Protein AF-A0A9X1MMT8-F1 (afdb_monomer)

Organism: NCBI:txid2894196

Foldseek 3Di:
DDPVVLLVVLVCCCPVVVDDDDDLSNLLNLLVVCLVQCVPPNLLSCLQPPVVCLVVSLVVCVVVVVVVLSVLNVVLCCLQQNPHRRDNVSSVVSVVVVVVCVVPPDPDPSVVSSVVSSVVCNVVSVVVSVVSVVVVVVVVVPPDDDDPDDDDDDDDDD

Structure (mmCIF, N/CA/C/O backbone):
data_AF-A0A9X1MMT8-F1
#
_entry.id   AF-A0A9X1MMT8-F1
#
loop_
_atom_site.group_PDB
_atom_site.id
_atom_site.type_symbol
_atom_site.label_atom_id
_atom_site.label_alt_id
_atom_site.label_comp_id
_atom_site.label_asym_id
_atom_site.label_entity_id
_atom_site.label_seq_id
_atom_site.pdbx_PDB_ins_code
_atom_site.Cartn_x
_atom_site.Cartn_y
_atom_site.Cartn_z
_atom_site.occupancy
_atom_site.B_iso_or_equiv
_atom_site.auth_seq_id
_atom_site.auth_comp_id
_atom_site.auth_asym_id
_atom_site.auth_atom_id
_atom_site.pdbx_PDB_model_num
ATOM 1 N N . MET A 1 1 ? -23.577 1.954 11.950 1.00 67.44 1 MET A N 1
ATOM 2 C CA . MET A 1 1 ? -22.660 2.946 11.369 1.00 67.44 1 MET A CA 1
ATOM 3 C C . MET A 1 1 ? -22.262 2.398 10.015 1.00 67.44 1 MET A C 1
ATOM 5 O O . MET A 1 1 ? -21.881 1.234 9.958 1.00 67.44 1 MET A O 1
ATOM 9 N N . ASP A 1 2 ? -22.502 3.151 8.949 1.00 84.25 2 ASP A N 1
ATOM 10 C CA . ASP A 1 2 ? -22.018 2.840 7.600 1.00 84.25 2 ASP A CA 1
ATOM 11 C C . ASP A 1 2 ? -20.496 3.042 7.505 1.00 84.25 2 ASP A C 1
ATOM 13 O O . ASP A 1 2 ? -19.876 3.629 8.395 1.00 84.25 2 ASP A O 1
ATOM 17 N N . PHE A 1 3 ? -19.891 2.496 6.449 1.00 81.88 3 PHE A N 1
ATOM 18 C CA . PHE A 1 3 ? -18.440 2.534 6.279 1.00 81.88 3 PHE A CA 1
ATOM 19 C C . PHE A 1 3 ? -17.911 3.950 6.053 1.00 81.88 3 PHE A C 1
ATOM 21 O O . PHE A 1 3 ? -16.855 4.265 6.582 1.00 81.88 3 PHE A O 1
ATOM 28 N N . GLU A 1 4 ? -18.636 4.798 5.323 1.00 86.31 4 GLU A N 1
ATOM 29 C CA . GLU A 1 4 ? -18.210 6.171 5.036 1.00 86.31 4 GLU A CA 1
ATOM 30 C C . GLU A 1 4 ? -18.038 6.958 6.337 1.00 86.31 4 GLU A C 1
ATOM 32 O O . GLU A 1 4 ? -16.959 7.473 6.610 1.00 86.31 4 GLU A O 1
ATOM 37 N N . THR A 1 5 ? -19.037 6.909 7.220 1.00 86.94 5 THR A N 1
ATOM 38 C CA . THR A 1 5 ? -18.956 7.522 8.551 1.00 86.94 5 THR A CA 1
ATOM 39 C C . THR A 1 5 ? -17.818 6.936 9.394 1.00 86.94 5 THR A C 1
ATOM 41 O O . THR A 1 5 ? -17.111 7.666 10.089 1.00 86.94 5 THR A O 1
ATOM 44 N N . TYR A 1 6 ? -17.630 5.612 9.368 1.00 87.56 6 TYR A N 1
ATOM 45 C CA . TYR A 1 6 ? -16.550 4.960 10.114 1.00 87.56 6 TYR A CA 1
ATOM 46 C C . TYR A 1 6 ? -15.164 5.377 9.599 1.00 87.56 6 TYR A C 1
ATOM 48 O O . TYR A 1 6 ? -14.288 5.702 10.398 1.00 87.56 6 TYR A O 1
ATOM 56 N N . TRP A 1 7 ? -14.986 5.423 8.279 1.00 89.88 7 TRP A N 1
ATOM 57 C CA . TRP A 1 7 ? -13.762 5.866 7.623 1.00 89.88 7 TRP A CA 1
ATOM 58 C C . TRP A 1 7 ? -13.461 7.333 7.927 1.00 89.88 7 TRP A C 1
ATOM 60 O O . TRP A 1 7 ? -12.357 7.637 8.367 1.00 89.88 7 TRP A O 1
ATOM 70 N N . THR A 1 8 ? -14.443 8.229 7.793 1.00 91.12 8 THR A N 1
ATOM 71 C CA . THR A 1 8 ? -14.284 9.647 8.148 1.00 91.12 8 THR A CA 1
ATOM 72 C C . THR A 1 8 ? -13.815 9.816 9.592 1.00 91.12 8 THR A C 1
ATOM 74 O O . THR A 1 8 ? -12.903 10.597 9.851 1.00 91.12 8 THR A O 1
ATOM 77 N N . ASN A 1 9 ? -14.372 9.041 10.528 1.00 90.19 9 ASN A N 1
ATOM 78 C CA . ASN A 1 9 ? -13.938 9.077 11.924 1.00 90.19 9 ASN A CA 1
ATOM 79 C C . ASN A 1 9 ? -12.503 8.559 12.112 1.00 90.19 9 ASN A C 1
ATOM 81 O O . ASN A 1 9 ? -11.760 9.126 12.908 1.00 90.19 9 ASN A O 1
ATOM 85 N N . LEU A 1 10 ? -12.099 7.497 11.404 1.00 91.06 10 LEU A N 1
ATOM 86 C CA . LEU A 1 10 ? -10.716 7.007 11.451 1.00 91.06 10 LEU A CA 1
ATOM 87 C C . LEU A 1 10 ? -9.728 8.050 10.923 1.00 91.06 10 LEU A C 1
ATOM 89 O O . LEU A 1 10 ? -8.701 8.283 11.552 1.00 91.06 10 LEU A O 1
ATOM 93 N N . VAL A 1 11 ? -10.052 8.694 9.802 1.00 92.75 11 VAL A N 1
ATOM 94 C CA . VAL A 1 11 ? -9.225 9.751 9.207 1.00 92.75 11 VAL A CA 1
ATOM 95 C C . VAL A 1 11 ? -9.095 10.933 10.169 1.00 92.75 11 VAL A C 1
ATOM 97 O O . VAL A 1 11 ? -7.977 11.354 10.445 1.00 92.75 11 VAL A O 1
ATOM 100 N N . HIS A 1 12 ? -10.198 11.417 10.749 1.00 92.88 12 HIS A N 1
ATOM 101 C CA . HIS A 1 12 ? -10.170 12.507 11.735 1.00 92.88 12 HIS A CA 1
ATOM 102 C C . HIS A 1 12 ? -9.261 12.179 12.928 1.00 92.88 12 HIS A C 1
ATOM 104 O O . HIS A 1 12 ? -8.401 12.972 13.301 1.00 92.88 12 HIS A O 1
ATOM 110 N N . ARG A 1 13 ? -9.387 10.972 13.492 1.00 93.62 13 ARG A N 1
ATOM 111 C CA . ARG A 1 13 ? -8.538 10.519 14.605 1.00 93.62 13 ARG A CA 1
ATOM 112 C C . ARG A 1 13 ? -7.051 10.547 14.248 1.00 93.62 13 ARG A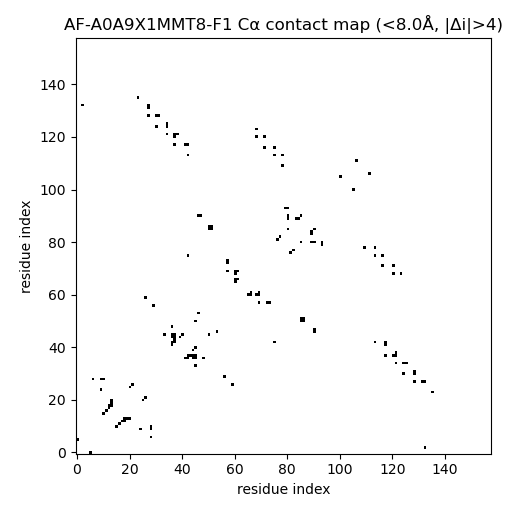 C 1
ATOM 114 O O . ARG A 1 13 ? -6.238 11.006 15.042 1.00 93.62 13 ARG A O 1
ATOM 121 N N . VAL A 1 14 ? -6.686 10.103 13.047 1.00 92.31 14 VAL A N 1
ATOM 122 C CA . VAL A 1 14 ? -5.281 10.094 12.612 1.00 92.31 14 VAL A CA 1
ATOM 123 C C . VAL A 1 14 ? -4.761 11.505 12.330 1.00 92.31 14 VAL A C 1
ATOM 125 O O . VAL A 1 14 ? -3.692 11.860 12.813 1.00 92.31 14 VAL A O 1
ATOM 128 N N . PHE A 1 15 ? -5.488 12.317 11.561 1.00 90.12 15 PHE A N 1
ATOM 129 C CA . PHE A 1 15 ? -4.972 13.600 11.069 1.00 90.12 15 PHE A CA 1
ATOM 130 C C . PHE A 1 15 ? -5.201 14.764 12.036 1.00 90.12 15 PHE A C 1
ATOM 132 O O . PHE A 1 15 ? -4.276 15.539 12.295 1.00 90.12 15 PHE A O 1
ATOM 139 N N . ASP A 1 16 ? -6.407 14.872 12.587 1.00 93.19 16 ASP A N 1
ATOM 140 C CA . ASP A 1 16 ? -6.800 16.007 13.424 1.00 93.19 16 ASP A CA 1
ATOM 141 C C . ASP A 1 16 ? -6.408 15.773 14.887 1.00 93.19 16 ASP A C 1
ATOM 143 O O . ASP A 1 16 ? -5.933 16.687 15.563 1.00 93.19 16 ASP A O 1
ATOM 147 N N . GLU A 1 17 ? -6.551 14.536 15.372 1.00 92.94 17 GLU A N 1
ATOM 148 C CA . GLU A 1 17 ? -6.233 14.173 16.761 1.00 92.94 17 GLU A CA 1
ATOM 149 C C . GLU A 1 17 ? -4.819 13.596 16.934 1.00 92.94 17 GLU A C 1
ATOM 151 O O . GLU A 1 17 ? -4.371 13.424 18.070 1.00 92.94 17 GLU A O 1
ATOM 156 N N . GLN A 1 18 ? -4.095 13.339 15.834 1.00 92.38 18 GLN A N 1
ATOM 157 C CA . GLN A 1 18 ? -2.752 12.734 15.840 1.00 92.38 18 GLN A CA 1
ATOM 158 C C . GLN A 1 18 ? -2.719 11.387 16.588 1.00 92.38 18 GLN A C 1
ATOM 160 O O . GLN A 1 18 ? -1.727 11.018 17.225 1.00 92.38 18 GLN A O 1
ATOM 165 N N . GLU A 1 19 ? -3.829 10.645 16.549 1.00 93.12 19 GLU A N 1
ATOM 166 C CA . GLU A 1 19 ? -3.967 9.370 17.235 1.00 93.12 19 GLU A CA 1
ATOM 167 C C . GLU A 1 19 ? -3.188 8.267 16.510 1.00 93.12 19 GLU A C 1
ATOM 169 O O . GLU A 1 19 ? -3.331 8.042 15.307 1.00 93.12 19 GLU A O 1
ATOM 174 N N . THR A 1 20 ? -2.412 7.498 17.275 1.00 91.12 20 THR A N 1
ATOM 175 C CA . THR A 1 20 ? -1.838 6.238 16.794 1.00 91.12 20 THR A CA 1
ATOM 176 C C . THR A 1 20 ? -2.867 5.121 16.943 1.00 91.12 20 THR A C 1
ATOM 178 O O . THR A 1 20 ? -3.090 4.599 18.039 1.00 91.12 20 THR A O 1
ATOM 181 N N . LEU A 1 21 ? -3.499 4.751 15.830 1.00 91.31 21 LEU A N 1
ATOM 182 C CA . LEU A 1 21 ? -4.433 3.630 15.787 1.00 91.31 21 LEU A CA 1
ATOM 183 C C . LEU A 1 21 ? -3.724 2.317 16.140 1.00 91.31 21 LEU A C 1
ATOM 185 O O . LEU A 1 21 ? -2.566 2.113 15.789 1.00 91.31 21 LEU A O 1
ATOM 189 N N . CYS A 1 22 ? -4.447 1.407 16.794 1.00 88.81 22 CYS A N 1
ATOM 190 C CA . CYS A 1 22 ? -3.956 0.068 17.119 1.00 88.81 22 CYS A CA 1
ATOM 191 C C . CYS A 1 22 ? -4.975 -1.005 16.710 1.00 88.81 22 CYS A C 1
ATOM 193 O O . CYS A 1 22 ? -6.190 -0.816 16.829 1.00 88.81 22 CYS A O 1
ATOM 195 N N . GLY A 1 23 ? -4.489 -2.182 16.315 1.00 87.94 23 GLY A N 1
ATOM 196 C CA . GLY A 1 23 ? -5.326 -3.375 16.170 1.00 87.94 23 GLY A CA 1
ATOM 197 C C . GLY A 1 23 ? -6.271 -3.311 14.956 1.00 87.94 23 GLY A C 1
ATOM 198 O O . GLY A 1 23 ? -5.814 -3.025 13.852 1.00 87.94 23 GLY A O 1
ATOM 199 N N . PRO A 1 24 ? -7.578 -3.622 15.093 1.00 87.06 24 PRO A N 1
ATOM 200 C CA . PRO A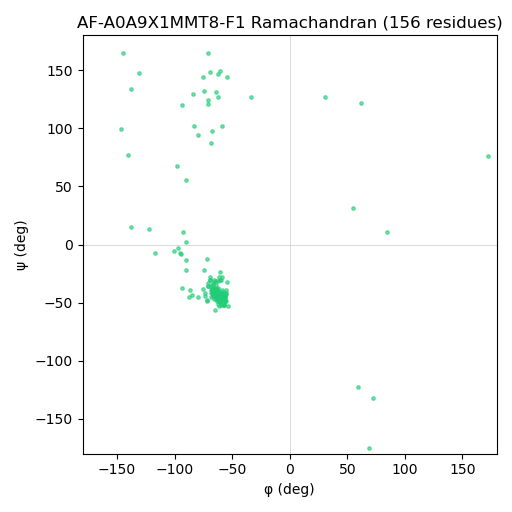 1 24 ? -8.488 -3.670 13.944 1.00 87.06 24 PRO A CA 1
ATOM 201 C C . PRO A 1 24 ? -8.654 -2.334 13.208 1.00 87.06 24 PRO A C 1
ATOM 203 O O . PRO A 1 24 ? -8.744 -2.337 11.982 1.00 87.06 24 PRO A O 1
ATOM 206 N N . ASP A 1 25 ? -8.684 -1.220 13.943 1.00 90.19 25 ASP A N 1
ATOM 207 C CA . ASP A 1 25 ? -8.834 0.125 13.373 1.00 90.19 25 ASP A CA 1
ATOM 208 C C . ASP A 1 25 ? -7.610 0.501 12.535 1.00 90.19 25 ASP A C 1
ATOM 210 O O . ASP A 1 25 ? -7.747 0.984 11.414 1.00 90.19 25 ASP A O 1
ATOM 214 N N . GLU A 1 26 ? -6.417 0.207 13.056 1.00 92.50 26 GLU A N 1
ATOM 215 C CA . GLU A 1 26 ? -5.154 0.376 12.340 1.00 92.50 26 GLU A CA 1
ATOM 216 C C . GLU A 1 26 ? -5.165 -0.429 11.042 1.00 92.50 26 GLU A C 1
ATOM 218 O O . GLU A 1 26 ? -4.969 0.131 9.970 1.00 92.50 26 GLU A O 1
ATOM 223 N N . LEU A 1 27 ? -5.485 -1.724 11.105 1.00 89.75 27 LEU A N 1
ATOM 224 C CA . LEU A 1 27 ? -5.523 -2.575 9.918 1.00 89.75 27 LEU A CA 1
ATOM 225 C C . LEU A 1 27 ? -6.501 -2.062 8.856 1.00 89.75 27 LEU A C 1
ATOM 227 O O . LEU A 1 27 ? -6.161 -2.055 7.674 1.00 89.75 27 LEU A O 1
ATOM 231 N N . ILE A 1 28 ? -7.707 -1.642 9.249 1.00 91.12 28 ILE A N 1
ATOM 232 C CA . ILE A 1 28 ? -8.678 -1.093 8.292 1.00 91.12 28 ILE A CA 1
ATOM 233 C C . ILE A 1 28 ? -8.152 0.213 7.698 1.00 91.12 28 ILE A C 1
ATOM 235 O O . ILE A 1 28 ? -8.255 0.406 6.485 1.00 91.12 28 ILE A O 1
ATOM 239 N N . TYR A 1 29 ? -7.551 1.076 8.516 1.00 92.44 29 TYR A N 1
ATOM 240 C CA . TYR A 1 29 ? -6.967 2.325 8.048 1.00 92.44 29 TYR A CA 1
ATOM 241 C C . TYR A 1 29 ? -5.842 2.095 7.031 1.00 92.44 29 TYR A C 1
ATOM 243 O O . TYR A 1 29 ? -5.865 2.673 5.939 1.00 92.44 29 TYR A O 1
ATOM 251 N N . ARG A 1 30 ? -4.901 1.196 7.348 1.00 92.12 30 ARG A N 1
ATOM 252 C CA . ARG A 1 30 ? -3.774 0.841 6.475 1.00 92.12 30 ARG A CA 1
ATOM 253 C C . ARG A 1 30 ? -4.248 0.175 5.183 1.00 92.12 30 ARG A C 1
ATOM 255 O O . ARG A 1 30 ? -3.857 0.607 4.108 1.00 92.12 30 ARG A O 1
ATOM 262 N N . LEU A 1 31 ? -5.154 -0.805 5.249 1.00 91.31 31 LEU A N 1
ATOM 263 C CA . LEU A 1 31 ? -5.690 -1.458 4.044 1.00 91.31 31 LEU A CA 1
ATOM 264 C C . LEU A 1 31 ? -6.448 -0.483 3.138 1.00 91.31 31 LEU A C 1
ATOM 266 O O . LEU A 1 31 ? -6.328 -0.572 1.920 1.00 91.31 31 LEU A O 1
ATOM 270 N N . THR A 1 32 ? -7.220 0.443 3.716 1.00 91.19 32 THR A N 1
ATOM 271 C CA . THR A 1 32 ? -7.982 1.435 2.936 1.00 91.19 32 THR A CA 1
ATOM 272 C C . THR A 1 32 ? -7.036 2.419 2.257 1.00 91.19 32 THR A C 1
ATOM 274 O O . THR A 1 32 ? -7.229 2.756 1.094 1.00 91.19 32 THR A O 1
ATOM 277 N N . SER A 1 33 ? -5.978 2.814 2.964 1.00 91.00 33 SER A N 1
ATOM 278 C CA . SER A 1 33 ? -4.892 3.644 2.447 1.00 91.00 33 SER A CA 1
ATOM 279 C C . SER A 1 33 ? -4.143 2.977 1.291 1.00 91.00 33 SER A C 1
ATOM 281 O O . SER A 1 33 ? -4.054 3.551 0.211 1.00 91.00 33 SER A O 1
ATOM 283 N N . ILE A 1 34 ? -3.674 1.739 1.489 1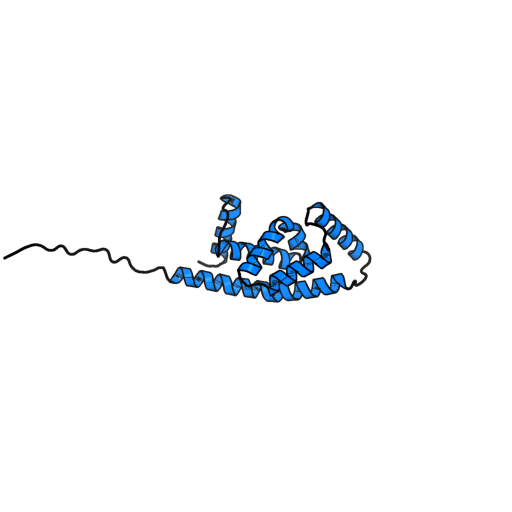.00 90.69 34 ILE A N 1
ATOM 284 C CA . ILE A 1 34 ? -2.997 0.937 0.458 1.00 90.69 34 ILE A CA 1
ATOM 285 C C . ILE A 1 34 ? -3.887 0.810 -0.779 1.00 90.69 34 ILE A C 1
ATOM 287 O O . ILE A 1 34 ? -3.437 1.055 -1.896 1.00 90.69 34 ILE A O 1
ATOM 291 N N . TYR A 1 35 ? -5.156 0.452 -0.578 1.00 89.50 35 TYR A N 1
ATOM 292 C CA . TYR A 1 35 ? -6.132 0.333 -1.655 1.00 89.50 35 TYR A CA 1
ATOM 293 C C . TYR A 1 35 ? -6.329 1.654 -2.405 1.00 89.50 35 TYR A C 1
ATOM 295 O O . TYR A 1 35 ? -6.328 1.649 -3.631 1.00 89.50 35 TYR A O 1
ATOM 303 N N . GLY A 1 36 ? -6.464 2.772 -1.686 1.00 88.06 36 GLY A N 1
ATOM 304 C CA . GLY A 1 36 ? -6.638 4.097 -2.277 1.00 88.06 36 GLY A CA 1
ATOM 305 C C . GLY A 1 36 ? -5.499 4.470 -3.222 1.00 88.06 36 GLY A C 1
ATOM 306 O O . GLY A 1 36 ? -5.761 4.785 -4.379 1.00 88.06 36 GLY A O 1
ATOM 307 N N . GLU A 1 37 ? -4.248 4.358 -2.768 1.00 89.00 37 GLU A N 1
ATOM 308 C CA . GLU A 1 37 ? -3.099 4.709 -3.617 1.00 89.00 37 GLU A CA 1
ATOM 309 C C . GLU A 1 37 ? -2.931 3.730 -4.776 1.00 89.00 37 GLU A C 1
ATOM 311 O O . GLU A 1 37 ? -2.763 4.142 -5.924 1.00 89.00 37 GLU A O 1
ATOM 316 N N . THR A 1 38 ? -3.037 2.429 -4.482 1.00 84.69 38 THR A N 1
ATOM 317 C CA . THR A 1 38 ? -2.808 1.382 -5.482 1.00 84.69 38 THR A CA 1
ATOM 318 C C . THR A 1 38 ? -3.839 1.471 -6.602 1.00 84.69 38 THR A C 1
ATOM 320 O O . THR A 1 38 ? -3.488 1.390 -7.771 1.00 84.69 38 THR A O 1
ATOM 323 N N . MET A 1 39 ? -5.120 1.671 -6.286 1.00 84.06 39 MET A N 1
ATOM 324 C CA . MET A 1 39 ? -6.171 1.708 -7.308 1.00 84.06 39 MET A CA 1
ATOM 325 C C . MET A 1 39 ? -6.131 2.956 -8.182 1.00 84.06 39 MET A C 1
ATOM 327 O O . MET A 1 39 ? -6.523 2.881 -9.343 1.00 84.06 39 MET A O 1
ATOM 331 N N . VAL A 1 40 ? -5.723 4.098 -7.625 1.00 78.94 40 VAL A N 1
ATOM 332 C CA . VAL A 1 40 ? -5.755 5.379 -8.344 1.00 78.94 40 VAL A CA 1
ATOM 333 C C . VAL A 1 40 ? -4.501 5.556 -9.196 1.00 78.94 40 VAL A C 1
ATOM 335 O O . VAL A 1 40 ? -4.608 5.958 -10.350 1.00 78.94 40 VAL A O 1
ATOM 338 N N . ASN A 1 41 ? -3.336 5.219 -8.643 1.00 79.00 41 ASN A N 1
ATOM 339 C CA . ASN A 1 41 ? -2.031 5.553 -9.215 1.00 79.00 41 ASN A CA 1
ATOM 340 C C . ASN A 1 41 ? -1.164 4.309 -9.493 1.00 79.00 41 ASN A C 1
ATOM 342 O O . ASN A 1 41 ? 0.044 4.414 -9.714 1.00 79.00 41 ASN A O 1
ATOM 346 N N . GLY A 1 42 ? -1.759 3.116 -9.449 1.00 85.12 42 GLY A N 1
ATOM 347 C CA . GLY A 1 42 ? -1.031 1.860 -9.575 1.00 85.12 42 GLY A CA 1
ATOM 348 C C . GLY A 1 42 ? -0.136 1.572 -8.369 1.00 85.12 42 GLY A C 1
ATOM 349 O O . GLY A 1 42 ? -0.102 2.303 -7.377 1.00 85.12 42 GLY A O 1
ATOM 350 N N . ILE A 1 43 ? 0.637 0.491 -8.464 1.00 87.62 43 ILE A N 1
ATOM 351 C CA . ILE A 1 43 ? 1.586 0.111 -7.408 1.00 87.62 43 ILE A CA 1
ATOM 352 C C . ILE A 1 43 ? 2.664 1.180 -7.172 1.00 87.62 43 ILE A C 1
ATOM 354 O O . ILE A 1 43 ? 3.145 1.341 -6.052 1.00 87.62 43 ILE A O 1
ATOM 358 N N . PHE A 1 44 ? 2.984 1.955 -8.209 1.00 87.00 44 PHE A N 1
ATOM 359 C CA . PHE A 1 44 ? 3.895 3.091 -8.144 1.00 87.00 44 PHE A CA 1
ATOM 360 C C . PHE A 1 44 ? 3.391 4.161 -7.180 1.00 87.00 44 PHE A C 1
ATOM 362 O O . PHE A 1 44 ? 4.136 4.576 -6.296 1.00 87.00 44 PHE A O 1
ATOM 369 N N . GLY A 1 45 ? 2.116 4.547 -7.274 1.00 86.56 45 GLY A N 1
ATOM 370 C CA . GLY A 1 45 ? 1.550 5.574 -6.401 1.00 86.56 45 GLY A CA 1
ATOM 371 C C . GLY A 1 45 ? 1.612 5.234 -4.917 1.00 86.56 45 GLY A C 1
ATOM 372 O O . GLY A 1 45 ? 1.780 6.125 -4.088 1.00 86.56 45 GLY A O 1
ATOM 373 N N . TYR A 1 46 ? 1.548 3.946 -4.567 1.00 92.00 46 TYR A N 1
ATOM 374 C CA . TYR A 1 46 ? 1.785 3.527 -3.190 1.00 92.00 46 TYR A CA 1
ATOM 375 C C . TYR A 1 46 ? 3.212 3.859 -2.730 1.00 92.00 46 TYR A C 1
ATOM 377 O O . TYR A 1 46 ? 3.389 4.423 -1.652 1.00 92.00 46 TYR A O 1
ATOM 385 N N . PHE A 1 47 ? 4.231 3.534 -3.530 1.00 91.38 47 PHE A N 1
ATOM 386 C CA . PHE A 1 47 ? 5.616 3.833 -3.162 1.00 91.38 47 PHE A CA 1
ATOM 387 C C . PHE A 1 47 ? 5.903 5.336 -3.170 1.00 91.38 47 PHE A C 1
ATOM 389 O O . PHE A 1 47 ? 6.585 5.811 -2.272 1.00 91.38 47 PHE A O 1
ATOM 396 N N . ASP A 1 48 ? 5.329 6.091 -4.100 1.00 88.94 48 ASP A N 1
ATOM 397 C CA . ASP A 1 48 ? 5.465 7.550 -4.135 1.00 88.94 48 ASP A CA 1
ATOM 398 C C . ASP A 1 48 ? 4.928 8.209 -2.854 1.00 88.94 48 ASP A C 1
ATOM 400 O O . ASP A 1 48 ? 5.620 8.951 -2.160 1.00 88.94 48 ASP A O 1
ATOM 404 N N . GLN A 1 49 ? 3.695 7.870 -2.478 1.00 89.06 49 GLN A N 1
ATOM 405 C CA . GLN A 1 49 ? 2.990 8.580 -1.413 1.00 89.06 49 GLN A CA 1
ATOM 406 C C . GLN A 1 49 ? 3.229 7.986 -0.019 1.00 89.06 49 GLN A C 1
ATOM 408 O O . GLN A 1 49 ? 3.003 8.661 0.987 1.00 89.06 49 GLN A O 1
ATOM 413 N N . ARG A 1 50 ? 3.630 6.709 0.075 1.00 92.00 50 ARG A N 1
ATOM 414 C CA . ARG A 1 50 ? 3.589 5.947 1.338 1.00 92.00 50 ARG A CA 1
ATOM 415 C C . ARG A 1 50 ? 4.808 5.071 1.615 1.00 92.00 50 ARG A C 1
ATOM 417 O O . ARG A 1 50 ? 4.752 4.257 2.538 1.00 92.00 50 ARG A O 1
ATOM 424 N N . PHE A 1 51 ? 5.938 5.247 0.918 1.00 93.12 51 PHE A N 1
ATOM 425 C CA . PHE A 1 51 ? 7.134 4.419 1.164 1.00 93.12 51 PHE A CA 1
ATOM 426 C C . PHE A 1 51 ? 7.605 4.418 2.628 1.00 93.12 51 PHE A C 1
ATOM 428 O O . PHE A 1 51 ? 8.101 3.400 3.106 1.00 93.12 51 PHE A O 1
ATOM 435 N N . LEU A 1 52 ? 7.426 5.522 3.365 1.00 93.31 52 LEU A N 1
ATOM 436 C CA . LEU A 1 52 ? 7.798 5.615 4.785 1.00 93.31 52 LEU A CA 1
ATOM 437 C C . LEU A 1 52 ? 7.052 4.607 5.666 1.00 93.31 52 LEU A C 1
ATOM 439 O O . LEU A 1 52 ? 7.510 4.244 6.749 1.00 93.31 52 LEU A O 1
ATOM 443 N N . GLU A 1 53 ? 5.892 4.157 5.206 1.00 93.62 53 GLU A N 1
ATOM 444 C CA . GLU A 1 53 ? 4.994 3.281 5.938 1.00 93.62 53 GLU A CA 1
ATOM 445 C C . GLU A 1 53 ? 5.125 1.813 5.491 1.00 93.62 53 GLU A C 1
ATOM 447 O O . GLU A 1 53 ? 4.561 0.918 6.124 1.00 93.62 53 GLU A O 1
ATOM 452 N N . TYR A 1 54 ? 5.924 1.552 4.450 1.00 94.75 54 TYR A N 1
ATOM 453 C CA . TYR A 1 54 ? 6.076 0.250 3.799 1.00 94.75 54 TYR A CA 1
ATOM 454 C C . TYR A 1 54 ? 6.439 -0.883 4.759 1.00 94.75 54 TYR A C 1
ATOM 456 O O . TYR A 1 54 ? 5.756 -1.906 4.818 1.00 94.75 54 TYR A O 1
ATOM 464 N N . ASP A 1 55 ? 7.493 -0.705 5.557 1.00 94.44 55 ASP A N 1
ATOM 465 C CA . ASP A 1 55 ? 7.946 -1.751 6.477 1.00 94.44 55 ASP A CA 1
ATOM 466 C C . ASP A 1 55 ? 6.893 -2.065 7.544 1.00 94.44 55 ASP A C 1
ATOM 468 O O . ASP A 1 55 ? 6.794 -3.194 8.036 1.00 94.44 55 ASP A O 1
ATOM 472 N N . HIS A 1 56 ? 6.114 -1.055 7.933 1.00 94.56 56 HIS A N 1
ATOM 473 C CA . HIS A 1 56 ? 5.026 -1.218 8.883 1.00 94.56 56 HIS A CA 1
ATOM 474 C C . HIS A 1 56 ? 3.860 -1.982 8.266 1.00 94.56 56 HIS A C 1
ATOM 476 O O . HIS A 1 56 ? 3.410 -2.972 8.846 1.00 94.56 56 HIS A O 1
ATOM 482 N N . ASP A 1 57 ? 3.447 -1.594 7.061 1.00 94.50 57 ASP A N 1
ATOM 483 C CA . ASP A 1 57 ? 2.410 -2.283 6.296 1.00 94.50 57 ASP A CA 1
ATOM 484 C C . ASP A 1 57 ? 2.753 -3.746 6.070 1.00 94.50 57 ASP A C 1
ATOM 486 O O . ASP A 1 57 ? 1.943 -4.629 6.356 1.00 94.50 57 ASP A O 1
ATOM 490 N N . LEU A 1 58 ? 3.981 -4.024 5.634 1.00 95.06 58 LEU A N 1
ATOM 491 C CA . LEU A 1 58 ? 4.431 -5.378 5.353 1.00 95.06 58 LEU A CA 1
ATOM 492 C C . LEU A 1 58 ? 4.368 -6.263 6.605 1.00 95.06 58 LEU A C 1
ATOM 494 O O . LEU A 1 58 ? 3.889 -7.401 6.551 1.00 95.06 58 LEU A O 1
ATOM 498 N N . ARG A 1 59 ? 4.809 -5.743 7.758 1.00 95.38 59 ARG A N 1
ATOM 499 C CA . ARG A 1 59 ? 4.708 -6.458 9.040 1.00 95.38 59 ARG A CA 1
ATOM 500 C C . ARG A 1 59 ? 3.259 -6.679 9.454 1.00 95.38 59 ARG A C 1
ATOM 502 O O . ARG A 1 59 ? 2.923 -7.780 9.892 1.00 95.38 59 ARG A O 1
ATOM 509 N N . LEU A 1 60 ? 2.411 -5.663 9.319 1.00 94.00 60 LEU A N 1
ATOM 510 C CA . LEU A 1 60 ? 1.010 -5.730 9.723 1.00 94.00 60 LEU A CA 1
ATOM 511 C C . LEU A 1 60 ? 0.224 -6.734 8.870 1.00 94.00 60 LEU A C 1
ATOM 513 O O . LEU A 1 60 ? -0.516 -7.556 9.418 1.00 94.00 60 LEU A O 1
ATOM 517 N N . LEU A 1 61 ? 0.433 -6.727 7.551 1.00 93.19 61 LEU A N 1
ATOM 518 C CA . LEU A 1 61 ? -0.155 -7.688 6.616 1.00 93.19 61 LEU A CA 1
ATOM 519 C C . LEU A 1 61 ? 0.221 -9.125 6.998 1.00 93.19 61 LEU A C 1
ATOM 521 O O . LEU A 1 61 ? -0.667 -9.964 7.178 1.00 93.19 61 LEU A O 1
ATOM 525 N N . ARG A 1 62 ? 1.515 -9.396 7.220 1.00 95.00 62 ARG A N 1
ATOM 526 C CA . ARG A 1 62 ? 1.998 -10.721 7.653 1.00 95.00 62 ARG A CA 1
ATOM 527 C C . ARG A 1 62 ? 1.404 -11.139 8.998 1.00 95.00 62 ARG A C 1
ATOM 529 O O . ARG A 1 62 ? 0.907 -12.256 9.127 1.00 95.00 62 ARG A O 1
ATOM 536 N N . ALA A 1 63 ? 1.390 -10.241 9.985 1.00 93.06 63 ALA A N 1
ATOM 537 C CA . ALA A 1 63 ? 0.817 -10.512 11.306 1.00 93.06 63 ALA A CA 1
ATOM 538 C C . ALA A 1 63 ? -0.684 -10.845 11.245 1.00 93.06 63 ALA A C 1
ATOM 540 O O . ALA A 1 63 ? -1.183 -11.628 12.053 1.00 93.06 63 ALA A O 1
ATOM 541 N N . CYS A 1 64 ? -1.397 -10.288 10.264 1.00 89.88 64 CYS A N 1
ATOM 542 C CA . CYS A 1 64 ? -2.823 -10.519 10.047 1.00 89.88 64 CYS A CA 1
ATOM 543 C C . CYS A 1 64 ? -3.135 -11.700 9.111 1.00 89.88 64 CYS A C 1
ATOM 545 O O . CYS A 1 64 ? -4.314 -11.964 8.855 1.00 89.88 64 CYS A O 1
ATOM 547 N N . GLY A 1 65 ? -2.112 -12.418 8.633 1.00 91.06 65 GLY A N 1
ATOM 548 C CA . GLY A 1 65 ? -2.241 -13.592 7.766 1.00 91.06 65 GLY A CA 1
ATOM 549 C C . GLY A 1 65 ? -2.372 -13.287 6.271 1.00 91.06 65 GLY A C 1
ATOM 550 O O . GLY A 1 65 ? -2.667 -14.198 5.502 1.00 91.06 65 GLY A O 1
ATOM 551 N N . TYR A 1 66 ? -2.136 -12.045 5.848 1.00 92.06 66 TYR A N 1
ATOM 552 C CA . TYR A 1 66 ? -2.193 -11.596 4.449 1.00 92.06 66 TYR A CA 1
ATOM 553 C C . TYR A 1 66 ? -0.841 -11.741 3.756 1.00 92.06 66 TYR A C 1
ATOM 555 O O . TYR A 1 66 ? -0.259 -10.775 3.263 1.00 92.06 66 TYR A O 1
ATOM 563 N N . ASN A 1 67 ? -0.307 -12.962 3.794 1.00 93.94 67 ASN A N 1
ATOM 564 C CA . ASN A 1 67 ? 1.026 -13.256 3.272 1.00 93.94 67 ASN A CA 1
ATOM 565 C C . ASN A 1 67 ? 1.095 -13.109 1.750 1.00 93.94 67 ASN A C 1
ATOM 567 O O . ASN A 1 67 ? 2.102 -12.638 1.250 1.00 93.94 67 ASN A O 1
ATOM 571 N N . ASP A 1 68 ? 0.021 -13.446 1.039 1.00 92.69 68 ASP A N 1
ATOM 572 C CA . ASP A 1 68 ? -0.104 -13.280 -0.411 1.00 92.69 68 ASP A CA 1
ATOM 573 C C . ASP A 1 68 ? 0.117 -11.824 -0.841 1.00 92.69 68 ASP A C 1
ATOM 575 O O . ASP A 1 68 ? 0.983 -11.543 -1.665 1.00 92.69 68 ASP A O 1
ATOM 579 N N . ILE A 1 69 ? -0.597 -10.890 -0.210 1.00 93.00 69 ILE A N 1
ATOM 580 C CA . ILE A 1 69 ? -0.455 -9.453 -0.479 1.00 93.00 69 ILE A CA 1
ATOM 581 C C . ILE A 1 69 ? 0.920 -8.948 -0.050 1.00 93.00 69 ILE A C 1
ATOM 583 O O . ILE A 1 69 ? 1.560 -8.191 -0.775 1.00 93.00 69 ILE A O 1
ATOM 587 N N . ALA A 1 70 ? 1.388 -9.362 1.130 1.00 94.81 70 ALA A N 1
ATOM 588 C CA . ALA A 1 70 ? 2.703 -8.970 1.621 1.00 94.81 70 ALA A CA 1
ATOM 589 C C . ALA A 1 70 ? 3.823 -9.423 0.670 1.00 94.81 70 ALA A C 1
ATOM 591 O O . ALA A 1 70 ? 4.772 -8.681 0.432 1.00 94.81 70 ALA A O 1
ATOM 592 N N . ASP A 1 71 ? 3.720 -10.631 0.121 1.00 95.75 71 ASP A N 1
ATOM 593 C CA . ASP A 1 71 ? 4.703 -11.169 -0.812 1.00 95.75 71 ASP A CA 1
ATOM 594 C C . ASP A 1 71 ? 4.639 -10.447 -2.169 1.00 95.75 71 ASP A C 1
ATOM 596 O O . ASP A 1 71 ? 5.689 -10.163 -2.745 1.00 95.75 71 ASP A O 1
ATOM 600 N N . ASP A 1 72 ? 3.448 -10.056 -2.635 1.00 95.06 72 ASP A N 1
ATOM 601 C CA . ASP A 1 72 ? 3.277 -9.222 -3.832 1.00 95.06 72 ASP A CA 1
ATOM 602 C C . ASP A 1 72 ? 3.918 -7.828 -3.665 1.00 95.06 72 ASP A C 1
ATOM 604 O O . ASP A 1 72 ? 4.681 -7.396 -4.532 1.00 95.06 72 ASP A O 1
ATOM 608 N N . PHE A 1 73 ? 3.717 -7.160 -2.523 1.00 94.19 73 PHE A N 1
ATOM 609 C CA . PHE A 1 73 ? 4.393 -5.890 -2.213 1.00 94.19 73 PHE A CA 1
ATOM 610 C C . PHE A 1 73 ? 5.912 -6.044 -2.089 1.00 94.19 73 PHE A C 1
ATOM 612 O O . PHE A 1 73 ? 6.6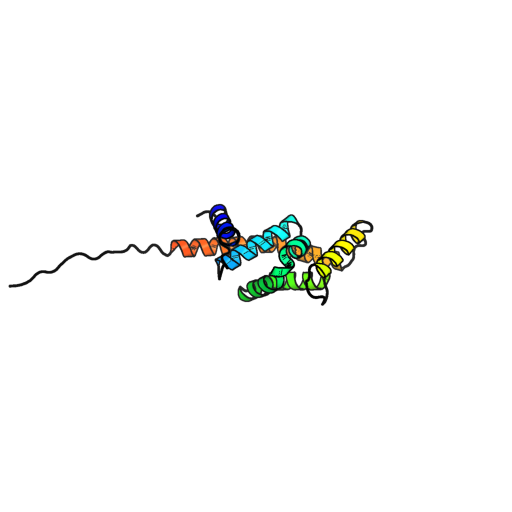62 -5.213 -2.605 1.00 94.19 73 PHE A O 1
ATOM 619 N N . ALA A 1 74 ? 6.382 -7.114 -1.443 1.00 95.38 74 ALA A N 1
ATOM 620 C CA . ALA A 1 74 ? 7.810 -7.390 -1.326 1.00 95.38 74 ALA A CA 1
ATOM 621 C C . ALA A 1 74 ? 8.455 -7.641 -2.694 1.00 95.38 74 ALA A C 1
ATOM 623 O O .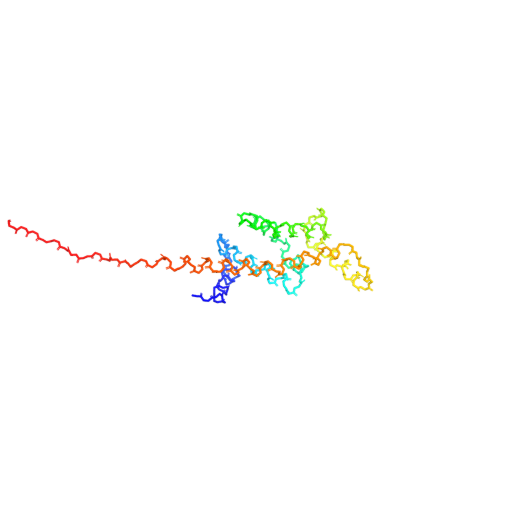 ALA A 1 74 ? 9.552 -7.145 -2.965 1.00 95.38 74 ALA A O 1
ATOM 624 N N . LYS A 1 75 ? 7.757 -8.367 -3.576 1.00 95.19 75 LYS A N 1
ATOM 625 C CA . LYS A 1 75 ? 8.203 -8.602 -4.947 1.00 95.19 75 LYS A CA 1
ATOM 626 C C . LYS A 1 75 ? 8.252 -7.299 -5.741 1.00 95.19 75 LYS A C 1
ATOM 628 O O . LYS A 1 75 ? 9.258 -7.043 -6.393 1.00 95.19 75 LYS A O 1
ATOM 633 N N . ALA A 1 76 ? 7.223 -6.460 -5.647 1.00 93.62 76 ALA A N 1
ATOM 634 C CA . ALA A 1 76 ? 7.206 -5.160 -6.310 1.00 93.62 76 ALA A CA 1
ATOM 635 C C . ALA A 1 76 ? 8.343 -4.250 -5.837 1.00 93.62 76 ALA A C 1
ATOM 637 O O . ALA A 1 76 ? 9.053 -3.685 -6.665 1.00 93.62 76 ALA A O 1
ATOM 638 N N . ARG A 1 77 ? 8.594 -4.189 -4.519 1.00 94.56 77 ARG A N 1
ATOM 639 C CA . ARG A 1 77 ? 9.740 -3.451 -3.969 1.00 94.56 77 ARG A CA 1
ATOM 640 C C . ARG A 1 77 ? 11.045 -3.949 -4.578 1.00 94.56 77 ARG A C 1
ATOM 642 O O . ARG A 1 77 ? 11.890 -3.144 -4.948 1.00 94.56 77 ARG A O 1
ATOM 649 N N . HIS A 1 78 ? 11.227 -5.264 -4.664 1.00 94.12 78 HIS A N 1
ATOM 650 C CA . HIS A 1 78 ? 12.448 -5.835 -5.225 1.00 94.12 78 HIS A CA 1
ATOM 651 C C . HIS A 1 78 ? 12.592 -5.552 -6.728 1.00 94.12 78 HIS A C 1
ATOM 653 O O . HIS A 1 78 ? 13.683 -5.214 -7.166 1.00 94.12 78 HIS A O 1
ATOM 659 N N . LEU A 1 79 ? 11.513 -5.628 -7.510 1.00 90.94 79 LEU A N 1
ATOM 660 C CA . LEU A 1 79 ? 11.546 -5.289 -8.938 1.00 90.94 79 LEU A CA 1
ATOM 661 C C . LEU A 1 79 ? 11.892 -3.810 -9.167 1.00 90.94 79 LEU A C 1
ATOM 663 O O . LEU A 1 79 ? 12.690 -3.493 -10.039 1.00 90.94 79 LEU A O 1
ATOM 667 N N . MET A 1 80 ? 11.321 -2.907 -8.369 1.00 90.06 80 MET A N 1
ATOM 668 C CA . MET A 1 80 ? 11.503 -1.465 -8.551 1.00 90.06 80 MET A CA 1
ATOM 669 C C . MET A 1 80 ? 12.840 -0.960 -7.998 1.00 90.06 80 MET A C 1
ATOM 671 O O . MET A 1 80 ? 13.534 -0.191 -8.664 1.00 90.06 80 MET A O 1
ATOM 675 N N . PHE A 1 81 ? 13.205 -1.407 -6.794 1.00 92.12 81 PHE A N 1
ATOM 676 C CA . PHE A 1 81 ? 14.304 -0.849 -5.999 1.00 92.12 81 PHE A CA 1
ATOM 677 C C . PHE A 1 81 ? 15.446 -1.844 -5.749 1.00 92.12 81 PHE A C 1
ATOM 679 O O . PHE A 1 81 ? 16.477 -1.473 -5.187 1.00 92.12 81 PHE A O 1
ATOM 686 N N . GLY A 1 82 ? 15.292 -3.118 -6.118 1.00 91.19 82 GLY A N 1
ATOM 687 C CA . GLY A 1 82 ? 16.278 -4.160 -5.833 1.00 91.19 82 GLY A CA 1
ATOM 688 C C . GLY A 1 82 ? 16.517 -4.315 -4.334 1.00 91.19 82 GLY A C 1
ATOM 689 O O . GLY A 1 82 ? 15.589 -4.559 -3.560 1.00 91.19 82 GLY A O 1
ATOM 690 N N . GLU A 1 83 ? 17.778 -4.161 -3.927 1.00 91.12 83 GLU A N 1
ATOM 691 C CA . GLU A 1 83 ? 18.203 -4.156 -2.523 1.00 91.12 83 GLU A CA 1
ATOM 692 C C . GLU A 1 83 ? 18.290 -2.744 -1.921 1.00 91.12 83 GLU A C 1
ATOM 694 O O . GLU A 1 83 ? 18.441 -2.606 -0.704 1.00 91.12 83 GLU A O 1
ATOM 699 N N . THR A 1 84 ? 18.139 -1.694 -2.734 1.00 92.25 84 THR A N 1
ATOM 700 C CA . THR A 1 84 ? 18.293 -0.297 -2.313 1.00 92.25 84 THR A CA 1
ATOM 701 C C . THR A 1 84 ? 17.259 0.073 -1.247 1.00 92.25 84 THR A C 1
ATOM 703 O O . THR A 1 84 ? 16.061 -0.163 -1.443 1.00 92.25 84 THR A O 1
ATOM 706 N N . PRO A 1 85 ? 17.671 0.624 -0.090 1.00 90.62 85 PRO A N 1
ATOM 707 C CA . PRO A 1 85 ? 16.738 1.089 0.930 1.00 90.62 85 PRO A CA 1
ATOM 708 C C . PRO A 1 85 ? 15.723 2.087 0.364 1.00 90.62 85 PRO A C 1
ATOM 710 O O . PRO A 1 85 ? 16.062 2.905 -0.490 1.00 90.62 85 PRO A O 1
ATOM 713 N N . LEU A 1 86 ? 14.485 2.031 0.858 1.00 91.88 86 LEU A N 1
ATOM 714 C CA . LEU A 1 86 ? 13.468 3.009 0.481 1.00 91.88 86 LEU A CA 1
ATOM 715 C C . LEU A 1 86 ? 13.801 4.360 1.123 1.00 91.88 86 LEU A C 1
ATOM 717 O O . LEU A 1 86 ? 13.897 4.475 2.346 1.00 91.88 86 LEU A O 1
ATOM 721 N N . SER A 1 87 ? 13.983 5.367 0.284 1.00 93.69 87 SER A N 1
ATOM 722 C CA . SER A 1 87 ? 14.182 6.765 0.644 1.00 93.69 87 SER A CA 1
ATOM 723 C C . SER A 1 87 ? 13.514 7.634 -0.417 1.00 93.69 87 SER A C 1
ATOM 725 O O . SER A 1 87 ? 13.215 7.162 -1.508 1.00 93.69 87 SER A O 1
ATOM 727 N N . GLU A 1 88 ? 13.305 8.914 -0.116 1.00 92.88 88 GLU A N 1
ATOM 728 C CA . GLU A 1 88 ? 12.794 9.869 -1.108 1.00 92.88 88 GLU A CA 1
ATOM 729 C C . GLU A 1 88 ? 13.683 9.902 -2.364 1.00 92.88 88 GLU A C 1
ATOM 731 O O . GLU A 1 88 ? 13.185 9.916 -3.482 1.00 92.88 88 GLU A O 1
ATOM 736 N N . GLU A 1 89 ? 15.004 9.818 -2.181 1.00 93.12 89 GLU A N 1
ATOM 737 C CA . GLU A 1 89 ? 15.981 9.751 -3.271 1.00 93.12 89 GLU A CA 1
ATOM 738 C C . GLU A 1 89 ? 15.797 8.495 -4.135 1.00 93.12 89 GLU A C 1
ATOM 740 O O . GLU A 1 89 ? 15.641 8.616 -5.346 1.00 93.12 89 GLU A O 1
ATOM 745 N N . SER A 1 90 ? 15.734 7.300 -3.533 1.00 93.19 90 SER A N 1
ATOM 746 C CA . SER A 1 90 ? 15.587 6.059 -4.305 1.00 93.19 90 SER A CA 1
ATOM 747 C C . SER A 1 90 ? 14.211 5.921 -4.956 1.00 93.19 90 SER A C 1
ATOM 749 O O . SER A 1 90 ? 14.091 5.294 -6.006 1.00 93.19 90 SER A O 1
ATOM 751 N N . VAL A 1 91 ? 13.177 6.525 -4.366 1.00 91.81 91 VAL A N 1
ATOM 752 C CA . VAL A 1 91 ? 11.860 6.671 -4.992 1.00 91.81 91 VAL A CA 1
ATOM 753 C C . VAL A 1 91 ? 11.967 7.561 -6.227 1.00 91.81 91 VAL A C 1
ATOM 755 O O . VAL A 1 91 ? 11.663 7.089 -7.322 1.00 91.81 91 VAL A O 1
ATOM 758 N N . ASN A 1 92 ? 12.481 8.785 -6.090 1.00 90.75 92 ASN A N 1
ATOM 759 C CA . ASN A 1 92 ? 12.605 9.731 -7.202 1.00 90.75 92 ASN A CA 1
ATOM 760 C C . ASN A 1 92 ? 13.417 9.164 -8.377 1.00 90.75 92 ASN A C 1
ATOM 762 O O . ASN A 1 92 ? 12.966 9.260 -9.514 1.00 90.75 92 ASN A O 1
ATOM 766 N N . GLU A 1 93 ? 14.549 8.502 -8.116 1.00 89.75 93 GLU A N 1
ATOM 767 C CA . GLU A 1 93 ? 15.369 7.865 -9.162 1.00 89.75 93 GLU A CA 1
ATOM 768 C C . GLU A 1 93 ? 14.578 6.841 -9.993 1.00 89.75 93 GLU A C 1
ATOM 770 O O . GLU A 1 93 ? 14.714 6.767 -11.217 1.00 89.75 93 GLU A O 1
ATOM 775 N N . VAL A 1 94 ? 13.729 6.039 -9.342 1.00 87.44 94 VAL A N 1
ATOM 776 C CA . VAL A 1 94 ? 12.888 5.062 -10.043 1.00 87.44 94 VAL A CA 1
ATOM 777 C C . VAL A 1 94 ? 11.837 5.762 -10.897 1.00 87.44 94 VAL A C 1
ATOM 779 O O . VAL A 1 94 ? 11.608 5.331 -12.025 1.00 87.44 94 VAL A O 1
ATOM 782 N N . PHE A 1 95 ? 11.221 6.832 -10.395 1.00 84.12 95 PHE A N 1
ATOM 783 C CA . PHE A 1 95 ? 10.219 7.594 -11.142 1.00 84.12 95 PHE A CA 1
ATOM 784 C C . PHE A 1 95 ? 10.807 8.341 -12.340 1.00 84.12 95 PHE A C 1
ATOM 786 O O . PHE A 1 95 ? 10.199 8.330 -13.408 1.00 84.12 95 PHE A O 1
ATOM 793 N N . GLU A 1 96 ? 11.996 8.928 -12.198 1.00 86.06 96 GLU A N 1
ATOM 794 C CA . GLU A 1 96 ? 12.720 9.549 -13.312 1.00 86.06 96 GLU A CA 1
ATOM 795 C C . GLU A 1 96 ? 13.008 8.523 -14.414 1.00 86.06 96 GLU A C 1
ATOM 797 O O . GLU A 1 96 ? 12.675 8.755 -15.574 1.00 86.06 96 GLU A O 1
ATOM 802 N N . ARG A 1 97 ? 13.508 7.335 -14.045 1.00 82.56 97 ARG A N 1
ATOM 803 C CA . ARG A 1 97 ? 13.733 6.236 -14.996 1.00 82.56 97 ARG A CA 1
ATOM 804 C C . ARG A 1 97 ? 12.446 5.789 -15.698 1.00 82.56 97 ARG A C 1
ATOM 806 O O . ARG A 1 97 ? 12.467 5.536 -16.896 1.00 82.56 97 ARG A O 1
ATOM 813 N N . LEU A 1 98 ? 11.331 5.687 -14.973 1.00 76.44 98 LEU A N 1
ATOM 814 C CA . LEU A 1 98 ? 10.042 5.302 -15.563 1.00 76.44 98 LEU A CA 1
ATOM 815 C C . LEU A 1 98 ? 9.530 6.350 -16.558 1.00 76.44 98 LEU A C 1
ATOM 817 O O . LEU A 1 98 ? 8.999 5.983 -17.602 1.00 76.44 98 LEU A O 1
ATOM 821 N N . ALA A 1 99 ? 9.716 7.638 -16.260 1.00 75.94 99 ALA A N 1
ATOM 822 C CA . ALA A 1 99 ? 9.356 8.717 -17.175 1.00 75.94 99 ALA A CA 1
ATOM 823 C C . ALA A 1 99 ? 10.204 8.686 -18.461 1.00 75.94 99 ALA A C 1
ATOM 825 O O . ALA A 1 99 ? 9.683 8.922 -19.549 1.00 75.94 99 ALA A O 1
ATOM 826 N N . GLU A 1 100 ? 11.493 8.349 -18.357 1.00 73.81 100 GLU A N 1
ATOM 827 C CA . GLU A 1 100 ? 12.370 8.156 -19.519 1.00 73.81 100 GLU A CA 1
ATOM 828 C C . GLU A 1 100 ? 11.974 6.921 -20.356 1.00 73.81 100 GLU A C 1
ATOM 830 O O . GLU A 1 100 ? 12.000 6.972 -21.590 1.00 73.81 100 GLU A O 1
ATOM 835 N N . ASP A 1 101 ? 11.553 5.830 -19.707 1.00 68.81 101 ASP A N 1
ATOM 836 C CA . ASP A 1 101 ? 11.078 4.609 -20.374 1.00 68.81 101 ASP A CA 1
ATOM 837 C C . ASP A 1 101 ? 9.721 4.810 -21.087 1.00 68.81 101 ASP A C 1
ATOM 839 O O . ASP A 1 101 ? 9.482 4.190 -22.127 1.00 68.81 101 ASP A O 1
ATOM 843 N N . GLU A 1 102 ? 8.841 5.700 -20.604 1.00 65.06 102 GLU A N 1
ATOM 844 C CA . GLU A 1 102 ? 7.592 6.060 -21.303 1.00 65.06 102 GLU A CA 1
ATOM 845 C C . GLU A 1 102 ? 7.846 6.720 -22.670 1.00 65.06 102 GLU A C 1
ATOM 847 O O . GLU A 1 102 ? 7.063 6.531 -23.608 1.00 65.06 102 GLU A O 1
ATOM 852 N N . GLU A 1 103 ? 8.953 7.456 -22.826 1.00 65.75 103 GLU A N 1
ATOM 853 C CA . GLU A 1 103 ? 9.327 8.078 -24.102 1.00 65.75 103 GLU A CA 1
ATOM 854 C C . GLU A 1 103 ? 9.877 7.061 -25.122 1.00 65.75 103 GLU A C 1
ATOM 856 O O . GLU A 1 103 ? 9.813 7.301 -26.332 1.00 65.75 103 GLU A O 1
ATOM 861 N N . ASN A 1 104 ? 10.372 5.904 -24.662 1.00 62.41 104 ASN A N 1
ATOM 862 C CA . ASN A 1 104 ? 10.833 4.788 -25.494 1.00 62.41 104 ASN A CA 1
ATOM 863 C C . ASN A 1 104 ? 10.412 3.438 -24.890 1.00 62.41 104 ASN A C 1
ATOM 865 O O . ASN A 1 104 ? 11.256 2.718 -24.347 1.00 62.41 104 ASN A O 1
ATOM 869 N N . PRO A 1 105 ? 9.132 3.045 -25.033 1.00 58.97 105 PRO A N 1
ATOM 870 C CA . PRO A 1 105 ? 8.597 1.862 -24.379 1.00 58.97 105 PRO A CA 1
ATOM 871 C C . PRO A 1 105 ? 9.231 0.603 -24.967 1.00 58.97 105 PRO A C 1
ATOM 873 O O . PRO A 1 105 ? 8.822 0.083 -26.010 1.00 58.97 105 PRO A O 1
ATOM 876 N N . SER A 1 106 ? 10.249 0.097 -24.283 1.00 56.38 106 SER A N 1
ATOM 877 C CA . SER A 1 106 ? 10.735 -1.258 -24.471 1.00 56.38 106 SER A CA 1
ATOM 878 C C . SER A 1 106 ? 10.018 -2.120 -23.435 1.00 56.38 106 SER A C 1
ATOM 880 O O . SER A 1 106 ? 10.148 -1.834 -22.246 1.00 56.38 106 SER A O 1
ATOM 882 N N . PRO A 1 107 ? 9.239 -3.144 -23.832 1.00 56.59 107 PRO A N 1
ATOM 883 C CA . PRO A 1 107 ? 8.555 -4.011 -22.882 1.00 56.59 107 PRO A CA 1
ATOM 884 C C . PRO A 1 107 ? 9.606 -4.839 -22.139 1.00 56.59 107 PRO A C 1
ATOM 886 O O . PRO A 1 107 ? 9.991 -5.929 -22.569 1.00 56.59 107 PRO A O 1
ATOM 889 N N . SER A 1 108 ? 10.128 -4.286 -21.047 1.00 65.06 108 SER A N 1
ATOM 890 C CA . SER A 1 108 ? 11.009 -5.000 -20.141 1.00 65.06 108 SER A CA 1
ATOM 891 C C . SER A 1 108 ? 10.189 -6.066 -19.412 1.00 65.06 108 SER A C 1
ATOM 893 O O . SER A 1 108 ? 8.992 -5.907 -19.157 1.00 65.06 108 SER A O 1
ATOM 895 N N . SER A 1 109 ? 10.824 -7.187 -19.072 1.00 65.31 109 SER A N 1
ATOM 896 C CA . SER A 1 109 ? 10.180 -8.227 -18.263 1.00 65.31 109 SER A CA 1
ATOM 897 C C . SER A 1 109 ? 9.711 -7.693 -16.906 1.00 65.31 109 SER A C 1
ATOM 899 O O . SER A 1 109 ? 8.737 -8.193 -16.358 1.00 65.31 109 SER A O 1
ATOM 901 N N . GLU A 1 110 ? 10.376 -6.660 -16.386 1.00 73.88 110 GLU A N 1
ATOM 902 C CA . GLU A 1 110 ? 10.074 -6.027 -15.100 1.00 73.88 110 GLU A CA 1
ATOM 903 C C . GLU A 1 110 ? 8.722 -5.305 -15.115 1.00 73.88 110 GLU A C 1
ATOM 905 O O . GLU A 1 110 ? 7.922 -5.506 -14.203 1.00 73.88 110 GLU A O 1
ATOM 910 N N . SER A 1 111 ? 8.421 -4.541 -16.172 1.00 78.62 111 SER A N 1
ATOM 911 C CA . SER A 1 111 ? 7.122 -3.868 -16.328 1.00 78.62 111 SER A CA 1
ATOM 912 C C . SER A 1 111 ? 5.972 -4.877 -16.410 1.00 78.62 111 SER A C 1
ATOM 914 O O . SER A 1 111 ? 4.994 -4.751 -15.677 1.00 78.62 111 SER A O 1
ATOM 916 N N . ALA A 1 112 ? 6.128 -5.947 -17.196 1.00 82.88 112 ALA A N 1
ATOM 917 C CA . ALA A 1 112 ? 5.110 -6.993 -17.295 1.00 82.88 112 ALA A CA 1
ATOM 918 C C . ALA A 1 112 ? 4.890 -7.739 -15.963 1.00 82.88 112 ALA A C 1
ATOM 920 O O . ALA A 1 112 ? 3.773 -8.148 -15.646 1.00 82.88 112 ALA A O 1
ATOM 921 N N . GLU A 1 113 ? 5.942 -7.938 -15.164 1.00 88.50 113 GLU A N 1
ATOM 922 C CA . GLU A 1 113 ? 5.805 -8.546 -13.839 1.00 88.50 113 GLU A CA 1
ATOM 923 C C . GLU A 1 113 ? 5.115 -7.621 -12.830 1.00 88.50 113 GLU A C 1
ATOM 925 O O . GLU A 1 113 ? 4.349 -8.115 -11.997 1.00 88.50 113 GLU A O 1
ATOM 930 N N . LEU A 1 114 ? 5.354 -6.308 -12.907 1.00 88.31 114 LEU A N 1
ATOM 931 C CA . LEU A 1 114 ? 4.662 -5.313 -12.087 1.00 88.31 114 LEU A CA 1
ATOM 932 C C . LEU A 1 114 ? 3.172 -5.2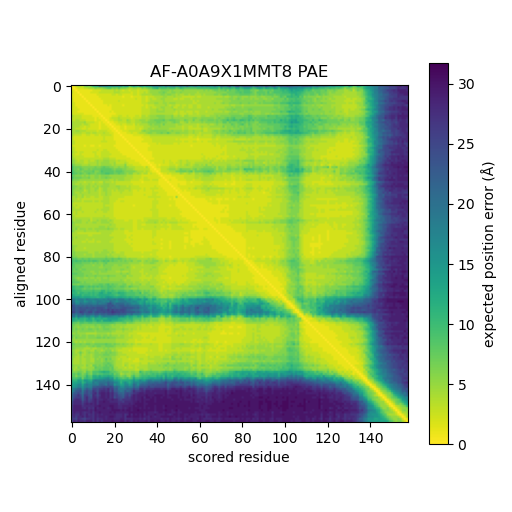37 -12.431 1.00 88.31 114 LEU A C 1
ATOM 934 O O . LEU A 1 114 ? 2.359 -5.202 -11.508 1.00 88.31 114 LEU A O 1
ATOM 938 N N . ASP A 1 115 ? 2.807 -5.327 -13.711 1.00 87.94 115 ASP A N 1
ATOM 939 C CA . ASP A 1 115 ? 1.405 -5.383 -14.145 1.00 87.94 115 ASP A CA 1
ATOM 940 C C . ASP A 1 115 ? 0.685 -6.609 -13.568 1.00 87.94 115 ASP A C 1
ATOM 942 O O . ASP A 1 115 ? -0.404 -6.499 -13.010 1.00 87.94 115 ASP A O 1
ATOM 946 N N . VAL A 1 116 ? 1.327 -7.783 -13.594 1.00 91.56 116 VAL A N 1
ATOM 947 C CA . VAL A 1 116 ? 0.762 -9.007 -12.997 1.00 91.56 116 VAL A CA 1
ATOM 948 C C . VAL A 1 116 ? 0.578 -8.870 -11.483 1.00 91.56 116 VAL A C 1
ATOM 950 O O . VAL A 1 116 ? -0.385 -9.397 -10.923 1.00 91.56 116 VAL A O 1
ATOM 953 N N . ILE A 1 117 ? 1.509 -8.209 -10.790 1.00 92.88 117 ILE A N 1
ATOM 954 C CA . ILE A 1 117 ? 1.360 -7.932 -9.356 1.00 92.88 117 ILE A CA 1
ATOM 955 C C . ILE A 1 117 ? 0.189 -6.976 -9.133 1.00 92.88 117 ILE A C 1
ATOM 957 O O . ILE A 1 117 ? -0.658 -7.241 -8.280 1.00 92.88 117 ILE A O 1
ATOM 961 N N . TYR A 1 118 ? 0.118 -5.898 -9.910 1.00 90.19 118 TYR A N 1
ATOM 962 C CA . TYR A 1 118 ? -0.964 -4.930 -9.834 1.00 90.19 118 TYR A CA 1
ATOM 963 C C . TYR A 1 118 ? -2.332 -5.596 -10.028 1.00 90.19 118 TYR A C 1
ATOM 965 O O . TYR A 1 118 ? -3.195 -5.442 -9.165 1.00 90.19 118 TYR A O 1
ATOM 973 N N . ASP A 1 119 ? -2.493 -6.425 -11.062 1.00 91.25 119 ASP A N 1
ATOM 974 C CA . ASP A 1 119 ? -3.725 -7.172 -11.341 1.00 91.25 119 ASP A CA 1
ATOM 975 C C . ASP A 1 119 ? -4.178 -8.032 -10.147 1.00 91.25 119 ASP A C 1
ATOM 977 O O . ASP A 1 119 ? -5.360 -8.064 -9.787 1.00 91.25 119 ASP A O 1
ATOM 981 N N . ARG A 1 120 ? -3.238 -8.697 -9.464 1.00 92.12 120 ARG A N 1
ATOM 982 C CA . ARG A 1 120 ? -3.553 -9.475 -8.254 1.00 92.12 120 ARG A CA 1
ATOM 983 C C . ARG A 1 120 ? -3.969 -8.587 -7.085 1.00 92.12 120 ARG A C 1
ATOM 985 O O . ARG A 1 120 ? -4.920 -8.917 -6.368 1.00 92.12 120 ARG A O 1
ATOM 992 N N . LEU A 1 121 ? -3.285 -7.461 -6.888 1.00 90.38 121 LEU A N 1
ATOM 993 C CA . LEU A 1 121 ? -3.594 -6.521 -5.811 1.00 90.38 121 LEU A CA 1
ATOM 994 C C . LEU A 1 121 ? -4.979 -5.889 -5.997 1.00 90.38 121 LEU A C 1
ATOM 996 O O . LEU A 1 121 ? -5.750 -5.851 -5.033 1.00 90.38 121 LEU A O 1
ATOM 1000 N N . ILE A 1 122 ? -5.332 -5.457 -7.213 1.00 89.69 122 ILE A N 1
ATOM 1001 C CA . ILE A 1 122 ? -6.651 -4.865 -7.491 1.00 89.69 122 ILE A CA 1
ATOM 1002 C C . ILE A 1 122 ? -7.786 -5.874 -7.325 1.00 89.69 122 ILE A C 1
ATOM 1004 O O . ILE A 1 122 ? -8.886 -5.498 -6.923 1.00 89.69 122 ILE A O 1
ATOM 1008 N N . GLU A 1 123 ? -7.536 -7.160 -7.581 1.00 90.06 123 GLU A N 1
ATOM 1009 C CA . GLU A 1 123 ? -8.534 -8.202 -7.358 1.00 90.06 123 GLU A CA 1
ATOM 1010 C C . GLU A 1 123 ? -8.718 -8.478 -5.860 1.00 90.06 123 GLU A C 1
ATOM 1012 O O . GLU A 1 123 ? -9.848 -8.646 -5.382 1.00 90.06 123 GLU A O 1
ATOM 1017 N N . ARG A 1 124 ? -7.620 -8.526 -5.097 1.00 90.12 124 ARG A N 1
ATOM 1018 C CA . ARG A 1 124 ? -7.634 -9.063 -3.734 1.00 90.12 124 ARG A CA 1
ATOM 1019 C C . ARG A 1 124 ? -7.847 -8.015 -2.640 1.00 90.12 124 ARG A C 1
ATOM 1021 O O . ARG A 1 124 ? -8.580 -8.297 -1.687 1.00 90.12 124 ARG A O 1
ATOM 1028 N N . LEU A 1 125 ? -7.295 -6.806 -2.768 1.00 88.06 125 LEU A N 1
ATOM 1029 C CA . LEU A 1 125 ? -7.455 -5.732 -1.773 1.00 88.06 125 LEU A CA 1
ATOM 1030 C C . LEU A 1 125 ? -8.930 -5.372 -1.478 1.00 88.06 125 LEU A C 1
ATOM 1032 O O . LEU A 1 125 ? -9.281 -5.302 -0.293 1.00 88.06 125 LEU A O 1
ATOM 1036 N N . PRO A 1 126 ? -9.836 -5.229 -2.474 1.00 86.75 126 PRO A N 1
ATOM 1037 C CA . PRO A 1 126 ? -11.253 -4.984 -2.196 1.00 86.75 126 PRO A CA 1
ATOM 1038 C C . PRO A 1 126 ? -11.897 -6.091 -1.357 1.00 86.75 126 PRO A C 1
ATOM 1040 O O . PRO A 1 126 ? -12.705 -5.821 -0.467 1.00 86.75 126 PRO A O 1
ATOM 1043 N N . GLN A 1 127 ? -11.544 -7.351 -1.624 1.00 88.56 127 GLN A N 1
ATOM 1044 C CA . GLN A 1 127 ? -12.115 -8.503 -0.926 1.00 88.56 127 GLN A CA 1
ATOM 1045 C C . GLN A 1 127 ? -11.716 -8.488 0.553 1.00 88.56 127 GLN A C 1
ATOM 1047 O O . GLN A 1 127 ? -12.572 -8.654 1.424 1.00 88.56 127 GLN A O 1
ATOM 1052 N N . LEU A 1 128 ? -10.441 -8.208 0.837 1.00 85.75 128 LEU A N 1
ATOM 1053 C CA . LEU A 1 128 ? -9.918 -8.094 2.199 1.00 85.75 128 LEU A CA 1
ATOM 1054 C C . LEU A 1 128 ? -10.575 -6.955 2.978 1.00 85.75 128 LEU A C 1
ATOM 1056 O O . LEU A 1 128 ? -10.974 -7.141 4.133 1.00 85.75 128 LEU A O 1
ATOM 1060 N N . LEU A 1 129 ? -10.747 -5.796 2.339 1.00 85.19 129 LEU A N 1
ATOM 1061 C CA . LEU A 1 129 ? -11.458 -4.666 2.931 1.00 85.19 129 LEU A CA 1
ATOM 1062 C C . LEU A 1 129 ? -12.899 -5.039 3.284 1.00 85.19 129 LEU A C 1
ATOM 1064 O O . LEU A 1 129 ? -13.332 -4.838 4.419 1.00 85.19 129 LEU A O 1
ATOM 1068 N N . VAL A 1 130 ? -13.629 -5.665 2.359 1.00 86.19 130 VAL A N 1
ATOM 1069 C CA . VAL A 1 130 ? -15.008 -6.112 2.599 1.00 86.19 130 VAL A CA 1
ATOM 1070 C C . VAL A 1 130 ? -15.082 -7.128 3.744 1.00 86.19 130 VAL A C 1
ATOM 1072 O O . VAL A 1 13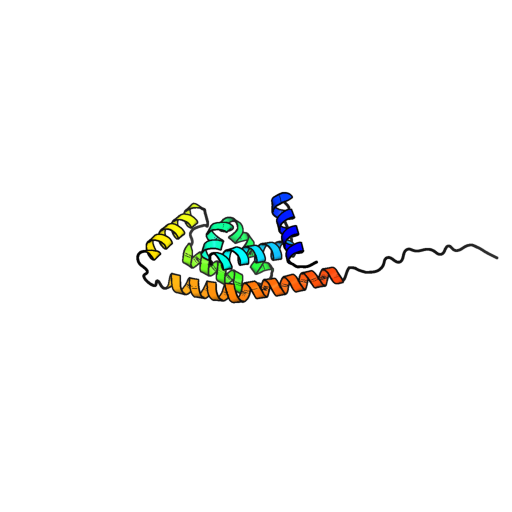0 ? -15.953 -7.016 4.614 1.00 86.19 130 VAL A O 1
ATOM 1075 N N . GLU A 1 131 ? -14.182 -8.113 3.780 1.00 86.19 131 GLU A N 1
ATOM 1076 C CA . GLU A 1 131 ? -14.100 -9.109 4.855 1.00 86.19 131 GLU A CA 1
ATOM 1077 C C . GLU A 1 131 ? -13.880 -8.449 6.226 1.00 86.19 131 GLU A C 1
ATOM 1079 O O . GLU A 1 131 ? -14.545 -8.801 7.213 1.00 86.19 131 GLU A O 1
ATOM 1084 N N . ARG A 1 132 ? -12.992 -7.451 6.297 1.00 83.81 132 ARG A N 1
ATOM 1085 C CA . ARG A 1 132 ? -12.674 -6.750 7.547 1.00 83.81 132 ARG A CA 1
ATOM 1086 C C . ARG A 1 132 ? -13.768 -5.800 8.000 1.00 83.81 132 ARG A C 1
ATOM 1088 O O . ARG A 1 132 ? -14.159 -5.876 9.165 1.00 83.81 132 ARG A O 1
ATOM 1095 N N . ILE A 1 133 ? -14.346 -5.009 7.100 1.00 82.38 133 ILE A N 1
ATOM 1096 C CA . ILE A 1 133 ? -15.474 -4.117 7.413 1.00 82.38 133 ILE A CA 1
ATOM 1097 C C . ILE A 1 133 ? -16.667 -4.927 7.948 1.00 82.38 133 ILE A C 1
ATOM 1099 O O . ILE A 1 133 ? -17.288 -4.565 8.955 1.00 82.38 133 ILE A O 1
ATOM 1103 N N . ARG A 1 134 ? -16.964 -6.083 7.334 1.00 81.44 134 ARG A N 1
ATOM 1104 C CA . ARG A 1 134 ? -18.010 -7.001 7.822 1.00 81.44 134 ARG A CA 1
ATOM 1105 C C . ARG A 1 134 ? -17.691 -7.554 9.207 1.00 81.44 134 ARG A C 1
ATOM 1107 O O . ARG A 1 134 ? -18.592 -7.669 10.039 1.00 81.44 134 ARG A O 1
ATOM 1114 N N . SER A 1 135 ? -16.432 -7.897 9.461 1.00 78.81 135 SER A N 1
ATOM 1115 C CA . SER A 1 135 ? -15.991 -8.424 10.756 1.00 78.81 135 SER A CA 1
ATOM 1116 C C . SER A 1 135 ? -16.104 -7.374 11.869 1.00 78.81 135 SER A C 1
ATOM 1118 O O . SER A 1 135 ? -16.651 -7.677 12.928 1.00 78.81 135 SER A O 1
ATOM 1120 N N . ALA A 1 136 ? -15.697 -6.129 11.603 1.00 70.25 136 ALA A N 1
ATOM 1121 C CA . ALA A 1 136 ? -15.818 -5.006 12.538 1.00 70.25 136 ALA A CA 1
ATOM 1122 C C . ALA A 1 136 ? -17.283 -4.620 12.831 1.00 70.25 136 ALA A C 1
ATOM 1124 O O . ALA A 1 136 ? -17.645 -4.252 13.947 1.00 70.25 136 ALA A O 1
ATOM 1125 N N . SER A 1 137 ? -18.172 -4.780 11.848 1.00 67.06 137 SER A N 1
ATOM 1126 C CA . SER A 1 137 ? -19.610 -4.530 12.033 1.00 67.06 137 SER A CA 1
ATOM 1127 C C . SER A 1 137 ? -20.287 -5.570 12.943 1.00 67.06 137 SER A C 1
ATOM 1129 O O . SER A 1 137 ? -21.251 -5.261 13.650 1.00 67.06 137 SER A O 1
ATOM 1131 N N . ARG A 1 138 ? -19.787 -6.815 12.956 1.00 62.62 138 ARG A N 1
ATOM 1132 C CA . ARG A 1 138 ? -20.329 -7.904 13.790 1.00 62.62 138 ARG A CA 1
ATOM 1133 C C . ARG A 1 138 ? -19.948 -7.757 15.262 1.00 62.62 138 ARG A C 1
ATOM 1135 O O . ARG A 1 138 ? -20.792 -7.995 16.122 1.00 62.62 138 ARG A O 1
ATOM 1142 N N . THR A 1 139 ? -18.727 -7.322 15.564 1.00 56.03 139 THR A N 1
ATOM 1143 C CA . THR A 1 139 ? -18.266 -7.120 16.950 1.00 56.03 139 THR A CA 1
ATOM 1144 C C . THR A 1 139 ? -19.018 -5.986 17.654 1.00 56.03 139 THR A C 1
ATOM 1146 O O . THR A 1 139 ? -19.360 -6.123 18.827 1.00 56.03 139 THR A O 1
ATOM 1149 N N . ASN A 1 140 ? -19.404 -4.932 16.928 1.00 48.88 140 ASN A N 1
ATOM 1150 C CA . ASN A 1 140 ? -20.213 -3.829 17.467 1.00 48.88 140 ASN A CA 1
ATOM 1151 C C . ASN A 1 140 ? -21.686 -4.185 17.747 1.00 48.88 140 ASN A C 1
ATOM 1153 O O . ASN A 1 140 ? -22.393 -3.431 18.413 1.00 48.88 140 ASN A O 1
ATOM 1157 N N . SER A 1 141 ? -22.164 -5.335 17.265 1.00 45.84 141 SER A N 1
ATOM 1158 C CA . SER A 1 141 ? -23.543 -5.791 17.491 1.00 45.84 141 SER A CA 1
ATOM 1159 C C . SER A 1 141 ? -23.694 -6.652 18.757 1.00 45.84 141 SER A C 1
ATOM 1161 O O . SER A 1 141 ? -24.814 -6.870 19.218 1.00 45.84 141 SER A O 1
ATOM 1163 N N . SER A 1 142 ? -22.588 -7.124 19.347 1.00 42.59 142 SER A N 1
ATOM 1164 C CA . SER A 1 142 ? -22.595 -8.058 20.488 1.00 42.59 142 SER A CA 1
ATOM 1165 C C . SER A 1 142 ? -22.443 -7.410 21.870 1.00 42.59 142 SER A C 1
ATOM 1167 O O . SER A 1 142 ? -22.548 -8.110 22.873 1.00 42.59 142 SER A O 1
ATOM 1169 N N . SER A 1 143 ? -22.257 -6.093 21.969 1.00 45.22 143 SER A N 1
ATOM 1170 C CA . SER A 1 143 ? -22.059 -5.377 23.245 1.00 45.22 143 SER A CA 1
ATOM 1171 C C . SER A 1 143 ? -23.344 -4.816 23.876 1.00 45.22 143 SER A C 1
ATOM 1173 O O . SER A 1 143 ? -23.286 -4.085 24.863 1.00 45.22 143 SER A O 1
ATOM 1175 N N . ARG A 1 144 ? -24.532 -5.182 23.375 1.00 45.53 144 ARG A N 1
ATOM 1176 C CA . ARG A 1 144 ? -25.818 -4.730 23.932 1.00 45.53 144 ARG A CA 1
ATOM 1177 C C . ARG A 1 144 ? -26.434 -5.776 24.869 1.00 45.53 144 ARG A C 1
ATOM 1179 O O . ARG A 1 144 ? -27.484 -6.344 24.582 1.00 45.53 144 ARG A O 1
ATOM 1186 N N . THR A 1 145 ? -25.800 -6.020 26.015 1.00 49.28 145 THR A N 1
ATOM 1187 C CA . THR A 1 145 ? -26.485 -6.631 27.165 1.00 49.28 145 THR A CA 1
ATOM 1188 C C . THR A 1 145 ? -27.208 -5.540 27.965 1.00 49.28 145 THR A C 1
ATOM 1190 O O . THR A 1 145 ? -26.615 -4.510 28.290 1.00 49.28 145 THR A O 1
ATOM 1193 N N . PRO A 1 146 ? -28.506 -5.705 28.279 1.00 44.44 146 PRO A N 1
ATOM 1194 C CA . PRO A 1 146 ? -29.234 -4.730 29.071 1.00 44.44 146 PRO A CA 1
ATOM 1195 C C . PRO A 1 146 ? -28.753 -4.785 30.522 1.00 44.44 146 PRO A C 1
ATOM 1197 O O . PRO A 1 146 ? -28.803 -5.827 31.178 1.00 44.44 146 PRO A O 1
ATOM 1200 N N . SER A 1 147 ? -28.327 -3.629 31.023 1.00 43.31 147 SER A N 1
ATOM 1201 C CA . SER A 1 147 ? -28.103 -3.376 32.441 1.00 43.31 147 SER A CA 1
ATOM 1202 C C . SER A 1 147 ? -29.415 -3.606 33.200 1.00 43.31 147 SER A C 1
ATOM 1204 O O . SER A 1 147 ? -30.331 -2.786 33.144 1.00 43.31 147 SER A O 1
ATOM 1206 N N . LYS A 1 148 ? -29.548 -4.751 33.878 1.00 47.75 148 LYS A N 1
ATOM 1207 C CA . LYS A 1 148 ? -30.552 -4.919 34.934 1.00 47.75 148 LYS A CA 1
ATOM 1208 C C . LYS A 1 148 ? -29.992 -4.268 36.191 1.00 47.75 148 LYS A C 1
ATOM 1210 O O . LYS A 1 148 ? -29.242 -4.887 36.941 1.00 47.75 148 LYS A O 1
ATOM 1215 N N . SER A 1 149 ? -30.353 -3.007 36.399 1.00 50.44 149 SER A N 1
ATOM 1216 C CA . SER A 1 149 ? -30.204 -2.348 37.688 1.00 50.44 149 SER A CA 1
ATOM 1217 C C . SER A 1 149 ? -31.099 -3.032 38.728 1.00 50.44 149 SER A C 1
ATOM 1219 O O . SER A 1 149 ? -32.275 -3.323 38.504 1.00 50.44 149 SER A O 1
ATOM 1221 N N . ASN A 1 150 ? -30.482 -3.335 39.867 1.00 52.03 150 ASN A N 1
ATOM 1222 C CA . ASN A 1 150 ? -31.082 -3.913 41.062 1.00 52.03 150 ASN A CA 1
ATOM 1223 C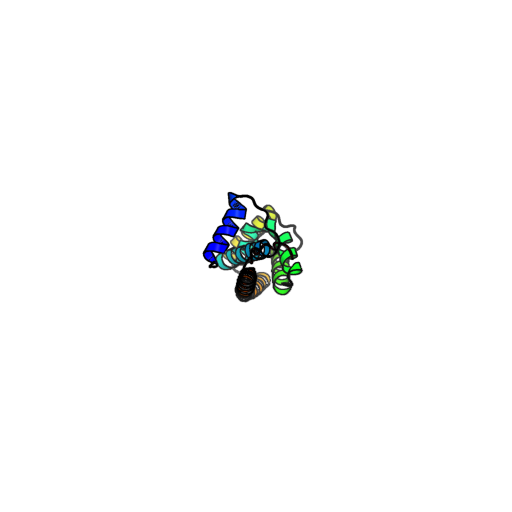 C . ASN A 1 150 ? -32.179 -3.026 41.658 1.00 52.03 150 ASN A C 1
ATOM 1225 O O . ASN A 1 150 ? -32.048 -1.805 41.692 1.00 52.03 150 ASN A O 1
ATOM 1229 N N . GLY A 1 151 ? -33.174 -3.656 42.288 1.00 45.16 151 GLY A N 1
ATOM 1230 C CA . GLY A 1 151 ? -34.004 -2.952 43.259 1.00 45.16 151 GLY A CA 1
ATOM 1231 C C . GLY A 1 151 ? -35.220 -3.718 43.763 1.00 45.16 151 GLY A C 1
ATOM 1232 O O . GLY A 1 151 ? -36.341 -3.358 43.419 1.00 45.16 151 GLY A O 1
ATOM 1233 N N . ARG A 1 152 ? -35.045 -4.695 44.666 1.00 43.28 152 ARG A N 1
ATOM 1234 C CA . ARG A 1 152 ? -36.044 -4.856 45.735 1.00 43.28 152 ARG A CA 1
ATOM 1235 C C . ARG A 1 152 ? -35.448 -5.329 47.057 1.00 43.28 152 ARG A C 1
ATOM 1237 O O . ARG A 1 152 ? -35.171 -6.498 47.285 1.00 43.28 152 ARG A O 1
ATOM 1244 N N . VAL A 1 153 ? -35.276 -4.306 47.882 1.00 55.53 153 VAL A N 1
ATOM 1245 C CA . VAL A 1 153 ? -35.124 -4.233 49.332 1.00 55.53 153 VAL A CA 1
ATOM 1246 C C . VAL A 1 153 ? -35.937 -5.304 50.069 1.00 55.53 153 VAL A C 1
ATOM 1248 O O . VAL A 1 153 ? -37.152 -5.399 49.899 1.00 55.53 153 VAL A O 1
ATOM 1251 N N . THR A 1 154 ? -35.267 -6.063 50.934 1.00 55.72 154 THR A N 1
ATOM 1252 C CA . THR A 1 154 ? -35.879 -6.787 52.054 1.00 55.72 154 THR A CA 1
ATOM 1253 C C . THR A 1 154 ? -36.227 -5.815 53.182 1.00 55.72 154 THR A C 1
A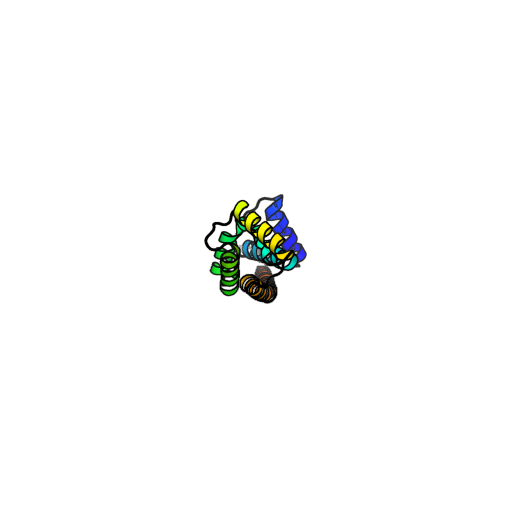TOM 1255 O O . THR A 1 154 ? -35.456 -4.898 53.470 1.00 55.72 154 THR A O 1
ATOM 1258 N N . PRO A 1 155 ? -37.347 -6.046 53.887 1.00 54.84 155 PRO A N 1
ATOM 1259 C CA . PRO A 1 155 ? -37.281 -5.888 55.336 1.00 54.84 155 PRO A CA 1
ATOM 1260 C C . PRO A 1 155 ? -38.008 -6.991 56.134 1.00 54.84 155 PRO A C 1
ATOM 1262 O O . PRO A 1 155 ? -39.141 -7.356 55.850 1.00 54.84 155 PRO A O 1
ATOM 1265 N N . ARG A 1 156 ? -37.271 -7.466 57.149 1.00 49.78 156 ARG A N 1
ATOM 1266 C CA . ARG A 1 156 ? -37.612 -7.907 58.522 1.00 49.78 156 ARG A CA 1
ATOM 1267 C C . ARG A 1 156 ? -38.974 -8.543 58.890 1.00 49.78 156 ARG A C 1
ATOM 1269 O O . ARG A 1 156 ? -40.008 -7.896 58.829 1.00 49.78 156 ARG A O 1
ATOM 1276 N N . SER A 1 157 ? -38.819 -9.715 59.526 1.00 50.75 157 SER A N 1
ATOM 1277 C CA . SER A 1 157 ? -39.343 -10.179 60.834 1.00 50.75 157 SER A CA 1
ATOM 1278 C C . SER A 1 157 ? -40.850 -10.302 61.091 1.00 50.75 157 SER A C 1
ATOM 1280 O O . SER A 1 157 ? -41.549 -9.298 61.171 1.00 50.75 157 SER A O 1
ATOM 1282 N N . LEU A 1 158 ? -41.261 -11.525 61.452 1.00 46.84 158 LEU A N 1
ATOM 1283 C CA . LEU A 1 158 ? -41.693 -11.898 62.810 1.00 46.84 158 LEU A CA 1
ATOM 1284 C C . LEU A 1 158 ? -41.117 -13.279 63.153 1.00 46.84 158 LEU A C 1
ATOM 1286 O O . LEU A 1 158 ? -41.068 -14.119 62.227 1.00 46.84 158 LEU A O 1
#

Solvent-accessible surface area (backbone atoms only — not comparable to full-atom values): 9392 Å² total; per-residue (Å²): 134,58,67,68,65,52,48,53,52,52,50,44,37,41,72,77,65,64,46,84,68,63,68,72,62,28,52,54,52,51,52,52,50,52,45,52,31,30,73,75,52,37,66,59,32,34,50,74,77,41,51,92,47,43,72,58,49,44,51,51,31,46,76,72,68,38,46,70,62,32,49,45,52,52,49,48,46,37,72,71,47,55,85,58,71,91,44,74,65,56,48,49,56,46,52,54,51,51,58,57,37,68,80,56,76,68,93,46,73,62,60,58,51,46,50,56,42,42,56,50,46,68,63,44,49,60,53,55,50,54,56,48,55,55,51,58,57,54,60,72,67,70,75,79,72,82,84,80,78,84,86,82,84,85,83,83,88,134

Radius of gyration: 22.91 Å; Cα contacts (8 Å, |Δi|>4): 84; chains: 1; bounding box: 60×30×88 Å

Mean predicted aligned error: 9.54 Å

pLDDT: mean 82.29, std 15.29, range [42.59, 95.75]

Nearest PDB structures (foldseek):
  4la5-assembly1_A-2  TM=1.943E-01  e=7.931E+00  Streptomyces coelicolor A3(2)
  6uzl-assembly1_B  TM=1.799E-01  e=4.585E+00  Escherichia coli

Secondary structure (DSSP, 8-state):
--HHHHHHHHHHHHHTS-----THHHHHHHHHHHHHHHHHHHHHHHHHHHGGGHHHHHHHHHHTT-HHHHHHHHHHHHHHHTTPPP-HHHHHHHHHHHHHHHHS----HHHHHHHHHHHHHHHHHHHHHHHHHHHHHHHTTS----------------

Sequence (158 aa):
MDFETYWTNLVHRVFDEQETLCGPDELIYRLTSIYGETMVNGIFGYFDQRFLEYDHDLRLLRACGYNDIADDFAKARHLMFGETPLSEESVNEVFERLAEDEENPSPSSESAELDVIYDRLIERLPQLLVERIRSASRTNSSSRTPSKSNGRVTPRSL